Protein AF-A0A3M9MQL6-F1 (afdb_monomer)

Foldseek 3Di:
DPPPPPPPPWWDWFDDPLVAAQDQDPVQQRIKTWAQKEKEWEWDDDPPDIDIDIDIDGHPGTDIDTSNQWHFPDRDQDPQNKTKIFGWDQDPNDTHTDPQWIKMWHWDQDPVVRDIDTPDIYIYGYDYPVVVVVVVVVRVVVVVVVVVVVVVVD

Radius of gyration: 17.99 Å; Cα contacts (8 Å, |Δi|>4): 273; chains: 1; bounding box: 48×41×52 Å

Solvent-accessible surface area (backbone atoms only — not comparable to full-atom values): 8812 Å² total; per-residue (Å²): 134,84,82,69,81,72,74,68,93,59,58,49,73,42,69,67,74,83,75,56,39,61,56,67,40,75,88,35,51,75,22,37,40,31,35,34,47,42,36,38,33,31,69,43,80,54,93,94,44,74,45,81,47,76,47,78,43,79,44,96,64,60,49,73,49,37,33,39,35,29,16,26,70,54,91,61,64,48,99,77,52,34,46,49,28,40,34,36,44,79,55,98,88,41,78,41,80,37,90,47,34,39,40,37,38,40,38,45,76,39,80,89,77,75,40,81,43,79,76,47,68,50,36,36,37,56,38,59,60,68,60,45,53,52,50,54,54,49,52,54,50,53,53,51,52,52,53,52,57,56,58,74,75,104

Sequence (154 aa):
MDLGFKQSKRMKVIGNIQDISTKRDSRHKSIEVYIDTVEYLTQRKDGRYYQAFSFEDELETPLVLTGDCLALAKPKKDADGDYVFKVYDLVDGEYVLNPDKTLALDWEYDFDEDLFILNSAYYSVALPNEEYKQLETQKQKEKSMKNWKGRKRS

Secondary structure (DSSP, 8-state):
--------TT-EEES-GGG--SS--GGGGG-EEEEEEEEEEEEEEETTEEEEEEEEEEEEEEEEEEGGGEEESSSSPPTTS-EEEEEEEEETTEEEEEEEEEEEEEEEEETTTTEEEEEEEEEEEE--HHHHHHHHHHHHHHHHHHHHHHHTT-

Organism: NCBI:txid1348778

Mean predicted aligned error: 7.38 Å

Nearest PDB structures (foldseek):
  6d7g-assembly1_E  TM=2.895E-01  e=1.047E+00  Homo sapiens
  4znj-assembly1_A  TM=5.798E-01  e=9.459E+00  Oshimavirus P7426
  4zni-assembly1_A  TM=5.749E-01  e=8.953E+00  Oshimavirus P7426

Structure (mmCIF, N/CA/C/O backbone):
data_AF-A0A3M9MQL6-F1
#
_entry.id   AF-A0A3M9MQL6-F1
#
loop_
_atom_site.group_PDB
_atom_site.id
_atom_site.type_symbol
_atom_site.label_atom_id
_atom_site.label_alt_id
_atom_site.label_comp_id
_atom_site.label_asym_id
_atom_site.label_entity_id
_atom_site.label_seq_id
_atom_site.pdbx_PDB_ins_code
_atom_site.Cartn_x
_atom_site.Cartn_y
_atom_site.Cartn_z
_atom_site.occupancy
_atom_site.B_iso_or_equiv
_atom_site.auth_seq_id
_atom_site.auth_comp_id
_atom_site.auth_asym_id
_atom_site.auth_atom_id
_atom_site.p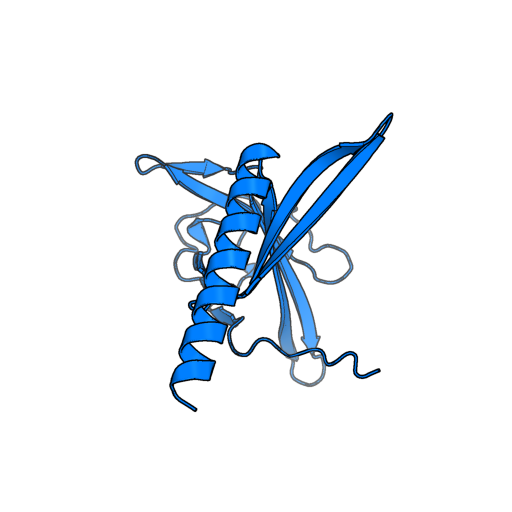dbx_PDB_model_num
ATOM 1 N N . MET A 1 1 ? 14.064 11.580 25.504 1.00 33.38 1 MET A N 1
ATOM 2 C CA . MET A 1 1 ? 12.957 11.327 24.564 1.00 33.38 1 MET A CA 1
ATOM 3 C C . MET A 1 1 ? 13.525 10.405 23.513 1.00 33.38 1 MET A C 1
ATOM 5 O O . MET A 1 1 ? 14.232 10.877 22.637 1.00 33.38 1 MET A O 1
ATOM 9 N N . ASP A 1 2 ? 13.344 9.100 23.698 1.00 29.52 2 ASP A N 1
ATOM 10 C CA . ASP A 1 2 ? 13.736 8.110 22.697 1.00 29.52 2 ASP A CA 1
ATOM 11 C C . ASP A 1 2 ? 12.710 8.182 21.568 1.00 29.52 2 ASP A C 1
ATOM 13 O O . ASP A 1 2 ? 11.583 7.705 21.714 1.00 29.52 2 ASP A O 1
ATOM 17 N N . LEU A 1 3 ? 13.079 8.811 20.453 1.00 34.88 3 LEU A N 1
ATOM 18 C CA . LEU A 1 3 ? 12.422 8.564 19.173 1.00 34.88 3 LEU A CA 1
ATOM 19 C C . LEU A 1 3 ? 12.953 7.223 18.671 1.00 34.88 3 LEU A C 1
ATOM 21 O O . LEU A 1 3 ? 13.790 7.148 17.777 1.00 34.88 3 LEU A O 1
ATOM 25 N N . GLY A 1 4 ? 12.521 6.154 19.339 1.00 30.98 4 GLY A N 1
ATOM 26 C CA . GLY A 1 4 ? 12.798 4.800 18.904 1.00 30.98 4 GLY A CA 1
ATOM 27 C C . GLY A 1 4 ? 12.060 4.566 17.597 1.00 30.98 4 GLY A C 1
ATOM 28 O O . GLY A 1 4 ? 10.871 4.253 17.618 1.00 30.98 4 GLY A O 1
ATOM 29 N N . PHE A 1 5 ? 12.762 4.708 16.472 1.00 36.94 5 PHE A N 1
ATOM 30 C CA . PHE A 1 5 ? 12.376 4.068 15.221 1.00 36.94 5 PHE A CA 1
ATOM 31 C C . PHE A 1 5 ? 12.319 2.568 15.499 1.00 36.94 5 PHE A C 1
ATOM 33 O O . PHE A 1 5 ? 13.325 1.859 15.530 1.00 36.94 5 PHE A O 1
ATOM 40 N N . LYS A 1 6 ? 11.121 2.086 15.817 1.00 39.56 6 LYS A N 1
ATOM 41 C CA . LYS A 1 6 ? 10.866 0.670 16.005 1.00 39.56 6 LYS A CA 1
ATOM 42 C C . LYS A 1 6 ? 10.795 0.096 14.600 1.00 39.56 6 LYS A C 1
ATOM 44 O O . LYS A 1 6 ? 9.742 0.127 13.978 1.00 39.56 6 LYS A O 1
ATOM 49 N N . GLN A 1 7 ? 11.939 -0.346 14.085 1.00 42.44 7 GLN A N 1
ATOM 50 C CA . GLN A 1 7 ? 12.023 -1.032 12.802 1.00 42.44 7 GLN A CA 1
ATOM 51 C C . GLN A 1 7 ? 10.938 -2.116 12.785 1.00 42.44 7 GLN A C 1
ATOM 53 O O . GLN A 1 7 ? 10.944 -3.032 13.621 1.00 42.44 7 GLN A O 1
ATOM 58 N N . SER A 1 8 ? 9.946 -1.959 11.909 1.00 48.78 8 SER A N 1
ATOM 59 C CA . SER A 1 8 ? 8.910 -2.964 11.748 1.00 48.78 8 SER A CA 1
ATOM 60 C C . SER A 1 8 ? 9.591 -4.269 11.357 1.00 48.78 8 SER A C 1
ATOM 62 O O . SER A 1 8 ? 10.234 -4.383 10.317 1.00 48.78 8 SER A O 1
ATOM 64 N N . LYS A 1 9 ? 9.421 -5.296 12.185 1.00 59.00 9 LYS A N 1
ATOM 65 C CA . LYS A 1 9 ? 9.979 -6.631 11.944 1.00 59.00 9 LYS A CA 1
ATOM 66 C C . LYS A 1 9 ? 9.313 -7.373 10.772 1.00 59.00 9 LYS A C 1
ATOM 68 O O . LYS A 1 9 ? 9.555 -8.571 10.625 1.00 59.00 9 LYS A O 1
ATOM 73 N N . ARG A 1 10 ? 8.406 -6.741 10.011 1.00 72.12 10 ARG A N 1
ATOM 74 C CA . ARG A 1 10 ? 7.499 -7.439 9.082 1.00 72.12 10 ARG A CA 1
ATOM 75 C C . ARG A 1 10 ? 7.309 -6.783 7.717 1.00 72.12 10 ARG A C 1
ATOM 77 O O . ARG A 1 10 ? 6.752 -7.452 6.845 1.00 72.12 10 ARG A O 1
ATOM 84 N N . MET A 1 11 ? 7.787 -5.558 7.509 1.00 88.50 11 MET A N 1
ATOM 85 C CA . MET A 1 11 ? 7.877 -4.995 6.163 1.00 88.50 11 MET A CA 1
ATOM 86 C C . MET A 1 11 ? 8.963 -5.720 5.374 1.00 88.50 11 MET A C 1
ATOM 88 O O . MET A 1 11 ? 10.078 -5.906 5.861 1.00 88.50 11 MET A O 1
ATOM 92 N N . LYS A 1 12 ? 8.636 -6.159 4.162 1.00 90.81 12 LYS A N 1
ATOM 93 C CA . LYS A 1 12 ? 9.605 -6.761 3.241 1.00 90.81 12 LYS A CA 1
ATOM 94 C C . LYS A 1 12 ? 9.091 -6.698 1.814 1.00 90.81 12 LYS A C 1
ATOM 96 O O . LYS A 1 12 ? 7.883 -6.692 1.582 1.00 90.81 12 LYS A O 1
ATOM 101 N N . VAL A 1 13 ? 10.017 -6.742 0.869 1.00 92.62 13 VAL A N 1
ATOM 102 C CA . VAL A 1 13 ? 9.719 -6.876 -0.556 1.00 92.62 13 VAL A CA 1
ATOM 103 C C . VAL A 1 13 ? 10.348 -8.167 -1.062 1.00 92.62 13 VAL A C 1
ATOM 105 O O . VAL A 1 13 ? 11.484 -8.490 -0.721 1.00 92.62 13 VAL A O 1
ATOM 108 N N . ILE A 1 14 ? 9.585 -8.930 -1.839 1.00 93.88 14 ILE A N 1
ATOM 109 C CA . ILE A 1 14 ? 10.051 -10.109 -2.567 1.00 93.88 14 ILE A CA 1
ATOM 110 C C . ILE A 1 14 ? 9.964 -9.794 -4.058 1.00 93.88 14 ILE A C 1
ATOM 112 O O . ILE A 1 14 ? 8.952 -9.272 -4.517 1.00 93.88 14 ILE A O 1
ATOM 116 N N . GLY A 1 15 ? 11.011 -10.134 -4.809 1.00 91.69 15 GLY A N 1
ATOM 117 C CA . GLY A 1 15 ? 11.129 -9.809 -6.232 1.00 91.69 15 GLY A CA 1
ATOM 118 C C . GLY A 1 15 ? 11.721 -8.419 -6.482 1.00 91.69 15 GLY A C 1
ATOM 119 O O . GLY A 1 15 ? 12.103 -7.714 -5.550 1.00 91.69 15 GLY A O 1
ATOM 120 N N . ASN A 1 16 ? 11.831 -8.037 -7.756 1.00 90.31 16 ASN A N 1
ATOM 121 C CA . ASN A 1 16 ? 12.432 -6.768 -8.154 1.00 90.31 16 ASN A CA 1
ATOM 122 C C . ASN A 1 16 ? 11.360 -5.699 -8.392 1.00 90.31 16 ASN A C 1
ATOM 124 O O . ASN A 1 16 ? 10.693 -5.697 -9.425 1.00 90.31 16 ASN A O 1
ATOM 128 N N . ILE A 1 17 ? 11.224 -4.748 -7.465 1.00 90.00 17 ILE A N 1
ATOM 129 C CA . ILE A 1 17 ? 10.232 -3.671 -7.587 1.00 90.00 17 ILE A CA 1
ATOM 130 C C . ILE A 1 17 ? 10.468 -2.777 -8.820 1.00 90.00 17 ILE A C 1
ATOM 132 O O . ILE A 1 17 ? 9.532 -2.162 -9.327 1.00 90.00 17 ILE A O 1
ATOM 136 N N . GLN A 1 18 ? 11.701 -2.739 -9.337 1.00 88.25 18 GLN A N 1
ATOM 137 C CA . GLN A 1 18 ? 12.063 -1.950 -10.518 1.00 88.25 18 GLN A CA 1
ATOM 138 C C . GLN A 1 18 ? 11.440 -2.486 -11.812 1.00 88.25 18 GLN A C 1
ATOM 140 O O . GLN A 1 18 ? 11.359 -1.748 -12.792 1.00 88.25 18 GLN A O 1
ATOM 145 N N . ASP A 1 19 ? 10.970 -3.737 -11.814 1.00 92.06 19 ASP A N 1
ATOM 146 C CA . ASP A 1 19 ? 10.281 -4.326 -12.964 1.00 92.06 19 ASP A CA 1
ATOM 147 C C . ASP A 1 19 ? 8.865 -3.738 -13.134 1.00 92.06 19 ASP A C 1
ATOM 149 O O . ASP A 1 19 ? 8.304 -3.740 -14.233 1.00 92.06 19 ASP A O 1
ATOM 153 N N . ILE A 1 20 ? 8.275 -3.191 -12.062 1.00 93.50 20 ILE A N 1
ATOM 154 C CA . ILE A 1 20 ? 6.937 -2.600 -12.104 1.00 93.50 20 ILE A CA 1
ATOM 155 C C . ILE A 1 20 ? 6.983 -1.278 -12.869 1.00 93.50 20 ILE A C 1
ATOM 157 O O . ILE A 1 20 ? 7.670 -0.335 -12.496 1.00 93.50 20 ILE A O 1
ATOM 161 N N . SER A 1 21 ? 6.192 -1.192 -13.937 1.00 93.81 21 SER A N 1
ATOM 162 C CA . SER A 1 21 ? 6.108 -0.010 -14.798 1.00 93.81 21 SER A CA 1
ATOM 163 C C . SER A 1 21 ? 4.929 0.900 -14.430 1.00 93.81 21 SER A C 1
ATOM 165 O O . SER A 1 21 ? 4.137 0.598 -13.541 1.00 93.81 21 SER A O 1
ATOM 167 N N . THR A 1 22 ? 4.744 2.001 -15.165 1.00 95.31 22 THR A N 1
ATOM 168 C CA . THR A 1 22 ? 3.577 2.894 -15.015 1.00 95.31 22 THR A CA 1
ATOM 169 C C . THR A 1 22 ? 2.249 2.282 -15.468 1.00 95.31 22 THR A C 1
ATOM 171 O O . THR A 1 22 ? 1.188 2.876 -15.264 1.00 95.31 22 THR A O 1
ATOM 174 N N . LYS A 1 23 ? 2.287 1.096 -16.083 1.00 95.25 23 LYS A N 1
ATOM 175 C CA . LYS A 1 23 ? 1.113 0.302 -16.442 1.00 95.25 23 LYS A CA 1
ATOM 176 C C . LYS A 1 23 ? 1.072 -0.967 -15.598 1.00 95.25 23 LYS A C 1
ATOM 178 O O . LYS A 1 23 ? 2.093 -1.632 -15.428 1.00 95.25 23 LYS A O 1
ATOM 183 N N . ARG A 1 24 ? -0.130 -1.308 -15.132 1.00 95.62 24 ARG A N 1
ATOM 184 C CA . ARG A 1 24 ? -0.409 -2.565 -14.433 1.00 95.62 24 ARG A CA 1
ATOM 185 C C . ARG A 1 24 ? -0.151 -3.751 -15.364 1.00 95.62 24 ARG A C 1
ATOM 187 O O . ARG A 1 24 ? -0.595 -3.728 -16.514 1.00 95.62 24 ARG A O 1
ATOM 194 N N . ASP A 1 25 ? 0.500 -4.792 -14.856 1.00 96.81 25 ASP A N 1
ATOM 195 C CA . ASP A 1 25 ? 0.842 -5.989 -15.624 1.00 96.81 25 ASP A CA 1
ATOM 196 C C . ASP A 1 25 ? 0.729 -7.254 -14.761 1.00 96.81 25 ASP A C 1
ATOM 198 O O . ASP A 1 25 ? 1.339 -7.354 -13.699 1.00 96.81 25 ASP A O 1
ATOM 202 N N . SER A 1 26 ? -0.024 -8.250 -15.235 1.00 95.81 26 SER A N 1
ATOM 203 C CA . SER A 1 26 ? -0.206 -9.531 -14.539 1.00 95.81 26 SER A CA 1
ATOM 204 C C . SER A 1 26 ? 1.081 -10.342 -14.378 1.00 95.81 26 SER A C 1
ATOM 206 O O . SER A 1 26 ? 1.143 -11.230 -13.530 1.00 95.81 26 SER A O 1
ATOM 208 N N . ARG A 1 27 ? 2.118 -10.062 -15.176 1.00 96.88 27 ARG A N 1
ATOM 209 C CA . ARG A 1 27 ? 3.418 -10.743 -15.079 1.00 96.88 27 ARG A CA 1
ATOM 210 C C . ARG A 1 27 ? 4.145 -10.440 -13.770 1.00 96.88 27 ARG A C 1
ATOM 212 O O . ARG A 1 27 ? 4.980 -11.231 -13.353 1.00 96.88 27 ARG A O 1
ATOM 219 N N . HIS A 1 28 ? 3.799 -9.344 -13.098 1.00 96.44 28 HIS A N 1
ATOM 220 C CA . HIS A 1 28 ? 4.436 -8.908 -11.854 1.00 96.44 28 HIS A CA 1
ATOM 221 C C . HIS A 1 28 ? 3.865 -9.578 -10.596 1.00 96.44 28 HIS A C 1
ATOM 223 O O . HIS A 1 28 ? 4.226 -9.206 -9.484 1.00 96.44 28 HIS A O 1
ATOM 229 N N . LYS A 1 29 ? 2.993 -10.582 -10.741 1.00 96.38 29 LYS A N 1
ATOM 230 C CA . LYS A 1 29 ? 2.340 -11.277 -9.622 1.00 96.38 29 LYS A CA 1
ATOM 231 C C . LYS A 1 29 ? 3.307 -11.913 -8.613 1.00 96.38 29 LYS A C 1
ATOM 233 O O . LYS A 1 29 ? 2.943 -12.084 -7.457 1.00 96.38 29 LYS A O 1
ATOM 238 N N . SER A 1 30 ? 4.520 -12.274 -9.036 1.00 96.88 30 SER A N 1
ATOM 239 C CA . SER A 1 30 ? 5.555 -12.833 -8.153 1.00 96.88 30 SER A CA 1
ATOM 240 C C . SER A 1 30 ? 6.277 -11.789 -7.299 1.00 96.88 30 SER A C 1
ATOM 242 O O . SER A 1 30 ? 7.081 -12.165 -6.450 1.00 96.88 30 SER A O 1
ATOM 244 N N . ILE A 1 31 ? 6.054 -10.497 -7.556 1.00 96.81 31 ILE A N 1
ATOM 245 C CA . ILE A 1 31 ? 6.561 -9.418 -6.711 1.00 96.81 31 ILE A CA 1
ATOM 246 C C . ILE A 1 31 ? 5.569 -9.240 -5.569 1.00 96.81 31 ILE A C 1
ATOM 248 O O . ILE A 1 31 ? 4.378 -9.085 -5.824 1.00 96.81 31 ILE A O 1
ATOM 252 N N . GLU A 1 32 ? 6.042 -9.247 -4.329 1.00 96.94 32 GLU A N 1
ATOM 253 C CA . GLU A 1 32 ? 5.199 -9.131 -3.139 1.00 96.94 32 GLU A CA 1
ATOM 254 C C . GLU A 1 32 ? 5.731 -8.034 -2.221 1.00 96.94 32 GLU A C 1
ATOM 256 O O . GLU A 1 32 ? 6.911 -8.021 -1.878 1.00 96.94 32 GLU A O 1
ATOM 261 N N . VAL A 1 33 ? 4.849 -7.142 -1.780 1.00 95.62 33 VAL A N 1
ATOM 262 C CA . VAL A 1 33 ? 5.135 -6.097 -0.799 1.00 95.62 33 VAL A CA 1
ATOM 263 C C . VAL A 1 33 ? 4.341 -6.405 0.460 1.00 95.62 33 VAL A C 1
ATOM 265 O O . VAL A 1 33 ? 3.111 -6.411 0.447 1.00 95.62 33 VAL A O 1
ATOM 268 N N . TYR A 1 34 ? 5.052 -6.672 1.548 1.00 95.88 34 TYR A N 1
ATOM 269 C CA . TYR A 1 34 ? 4.475 -6.946 2.853 1.00 95.88 34 TYR A CA 1
ATOM 270 C C . TYR A 1 34 ? 4.430 -5.642 3.636 1.00 95.88 34 TYR A C 1
ATOM 272 O O . TYR A 1 34 ? 5.461 -5.018 3.877 1.00 95.88 34 TYR A O 1
ATOM 280 N N . ILE A 1 35 ? 3.227 -5.255 4.028 1.00 94.75 35 ILE A N 1
ATOM 281 C CA . ILE A 1 35 ? 2.909 -4.011 4.713 1.00 94.75 35 ILE A CA 1
ATOM 282 C C . ILE A 1 35 ? 2.348 -4.395 6.064 1.00 94.75 35 ILE A C 1
ATOM 284 O O . ILE A 1 35 ? 1.409 -5.183 6.158 1.00 94.75 35 ILE A O 1
ATOM 288 N N . ASP A 1 36 ? 2.907 -3.846 7.124 1.00 93.50 36 ASP A N 1
ATOM 289 C CA . ASP A 1 36 ? 2.444 -4.131 8.471 1.00 93.50 36 ASP A CA 1
ATOM 290 C C . ASP A 1 36 ? 1.695 -2.961 9.100 1.00 93.50 36 ASP A C 1
ATOM 292 O O . ASP A 1 36 ? 1.152 -3.131 10.180 1.00 93.50 36 ASP A O 1
ATOM 296 N N . THR A 1 37 ? 1.645 -1.807 8.442 1.00 93.75 37 THR A N 1
ATOM 297 C CA . THR A 1 37 ? 0.959 -0.616 8.936 1.00 93.75 37 THR A CA 1
ATOM 298 C C . THR A 1 37 ? 0.143 -0.004 7.810 1.00 93.75 37 THR A C 1
ATOM 300 O O . THR A 1 37 ? 0.630 0.145 6.691 1.00 93.75 37 THR A O 1
ATOM 303 N N . VAL A 1 38 ? -1.110 0.340 8.098 1.00 95.75 38 VAL A N 1
ATOM 304 C CA . VAL A 1 38 ? -1.978 1.073 7.169 1.00 95.75 38 VAL A CA 1
ATOM 305 C C . VAL A 1 38 ? -2.260 2.447 7.747 1.00 95.75 38 VAL A C 1
ATOM 307 O O . VAL A 1 38 ? -2.734 2.552 8.878 1.00 95.75 38 VAL A O 1
ATOM 310 N N . GLU A 1 39 ? -2.010 3.491 6.966 1.00 96.81 39 GLU A N 1
ATOM 311 C CA . GLU A 1 39 ? -2.420 4.847 7.306 1.00 96.81 39 GLU A CA 1
ATOM 312 C C . GLU A 1 39 ? -3.784 5.151 6.676 1.00 96.81 39 GLU A C 1
ATOM 314 O O . GLU A 1 39 ? -3.936 5.237 5.458 1.00 96.81 39 GLU A O 1
ATOM 319 N N . TYR A 1 40 ? -4.807 5.332 7.501 1.00 97.12 40 TYR A N 1
ATOM 320 C CA . TYR A 1 40 ? -6.107 5.791 7.028 1.00 97.12 40 TYR A CA 1
ATOM 321 C C . TYR A 1 40 ? -6.138 7.309 7.036 1.00 97.12 40 TYR A C 1
ATOM 323 O O . TYR A 1 40 ? -5.780 7.922 8.037 1.00 97.12 40 TYR A O 1
ATOM 331 N N . LEU A 1 41 ? -6.596 7.915 5.945 1.00 96.31 41 LEU A N 1
ATOM 332 C CA . LEU A 1 41 ? -6.615 9.360 5.745 1.00 96.31 41 LEU A CA 1
ATOM 333 C C . LEU A 1 41 ? -8.048 9.850 5.565 1.00 96.31 41 LEU A C 1
ATOM 335 O O . LEU A 1 41 ? -8.864 9.209 4.910 1.00 96.31 41 LEU A O 1
ATOM 339 N N . THR A 1 42 ? -8.370 11.023 6.095 1.00 95.94 42 THR A N 1
ATOM 340 C CA . THR A 1 42 ? -9.618 11.714 5.752 1.00 95.94 42 THR A CA 1
ATOM 341 C C . THR A 1 42 ? -9.432 13.225 5.776 1.00 95.94 42 THR A C 1
ATOM 343 O O . THR A 1 42 ? -8.541 13.749 6.446 1.00 95.94 42 THR A O 1
ATOM 346 N N . GLN A 1 43 ? -10.294 13.948 5.064 1.00 92.44 43 GLN A N 1
ATOM 347 C CA . GLN A 1 43 ? -10.352 15.404 5.126 1.00 92.44 43 GLN A CA 1
ATOM 348 C C . GLN A 1 43 ? -11.679 15.828 5.732 1.00 92.44 43 GLN A C 1
ATOM 350 O O . GLN A 1 43 ? -12.754 15.413 5.293 1.00 92.44 43 GLN A O 1
ATOM 355 N N . ARG A 1 44 ? -11.613 16.679 6.754 1.00 88.88 44 ARG A N 1
ATOM 356 C CA . ARG A 1 44 ? -12.801 17.195 7.434 1.00 88.88 44 ARG A CA 1
ATOM 357 C C . ARG A 1 44 ? -12.811 18.702 7.335 1.00 88.88 44 ARG A C 1
ATOM 359 O O . ARG A 1 44 ? -11.778 19.347 7.482 1.00 88.88 44 ARG A O 1
ATOM 366 N N . LYS A 1 45 ? -13.996 19.261 7.112 1.00 88.25 45 LYS A N 1
ATOM 367 C CA . LYS A 1 45 ? -14.187 20.701 7.207 1.00 88.25 45 LYS A CA 1
ATOM 368 C C . LYS A 1 45 ? -14.150 21.105 8.679 1.00 88.25 45 LYS A C 1
ATOM 370 O O . LYS A 1 45 ? -14.969 20.621 9.458 1.00 88.25 45 LYS A O 1
ATOM 375 N N . ASP A 1 46 ? -13.235 21.998 9.019 1.00 80.25 46 ASP A N 1
ATOM 376 C CA . ASP A 1 46 ? -13.157 22.666 10.310 1.00 80.25 46 ASP A CA 1
ATOM 377 C C . ASP A 1 46 ? -13.255 24.184 10.097 1.00 80.25 46 ASP A C 1
ATOM 379 O O . ASP A 1 46 ? -12.388 24.836 9.505 1.00 80.25 46 ASP A O 1
ATOM 383 N N . GLY A 1 47 ? -14.399 24.751 10.484 1.00 83.06 47 GLY A N 1
ATOM 384 C CA . GLY A 1 47 ? -14.744 26.141 10.197 1.00 83.06 47 GLY A CA 1
ATOM 385 C C . GLY A 1 47 ? -14.710 26.471 8.697 1.00 83.06 47 GLY A C 1
ATOM 386 O O . GLY A 1 47 ? -15.558 26.020 7.919 1.00 83.06 47 GLY A O 1
ATOM 387 N N . ARG A 1 48 ? -13.753 27.318 8.292 1.00 87.31 48 ARG A N 1
ATOM 388 C CA . ARG A 1 48 ? -13.565 27.760 6.894 1.00 87.31 48 ARG A CA 1
ATOM 389 C C . ARG A 1 48 ? -12.607 26.879 6.089 1.00 87.31 48 ARG A C 1
ATOM 391 O O . ARG A 1 48 ? -12.543 27.054 4.876 1.00 87.31 48 ARG A O 1
ATOM 398 N N . TYR A 1 49 ? -11.885 25.966 6.731 1.00 88.75 49 TYR A N 1
ATOM 399 C CA . TYR A 1 49 ? -10.800 25.210 6.109 1.00 88.75 49 TYR A CA 1
ATOM 400 C C . TYR A 1 49 ? -11.089 23.710 6.128 1.00 88.75 49 TYR A C 1
ATOM 402 O O . TYR A 1 49 ? -11.965 23.243 6.853 1.00 88.75 49 TYR A O 1
ATOM 410 N N . TYR A 1 50 ? -10.362 22.957 5.309 1.00 88.19 50 TYR A N 1
ATOM 411 C CA . TYR A 1 50 ? -10.296 21.505 5.418 1.00 88.19 50 TYR A CA 1
ATOM 412 C C . TYR A 1 50 ? -8.999 21.133 6.125 1.00 88.19 50 TYR A C 1
ATOM 414 O O . TYR A 1 50 ? -7.934 21.627 5.759 1.00 88.19 50 TYR A O 1
ATOM 422 N N . GLN A 1 51 ? -9.097 20.275 7.134 1.00 91.94 51 GLN A N 1
ATOM 423 C CA . GLN A 1 51 ? -7.958 19.713 7.843 1.00 91.94 51 GLN A CA 1
ATOM 424 C C . GLN A 1 51 ? -7.855 18.219 7.529 1.00 91.94 51 GLN A C 1
ATOM 426 O O . GLN A 1 51 ? -8.866 17.509 7.488 1.00 91.94 51 GLN A O 1
ATOM 431 N N . ALA A 1 52 ? -6.628 17.760 7.292 1.00 91.62 52 ALA A N 1
ATOM 432 C CA . ALA A 1 52 ? -6.318 16.347 7.141 1.00 91.62 52 ALA A CA 1
ATOM 433 C C . ALA A 1 52 ? -6.211 15.675 8.516 1.00 91.62 52 ALA A C 1
ATOM 435 O O . ALA A 1 52 ? -5.640 16.236 9.452 1.00 91.62 52 ALA A O 1
ATOM 436 N N . PHE A 1 53 ? -6.762 14.472 8.615 1.00 93.44 53 PHE A N 1
ATOM 437 C CA . PHE A 1 53 ? -6.647 13.592 9.771 1.00 93.44 53 PHE A CA 1
ATOM 438 C C . PHE A 1 53 ? -6.103 12.251 9.297 1.00 93.44 53 PHE A C 1
ATOM 440 O O . PHE A 1 53 ? -6.531 11.765 8.245 1.00 93.44 53 PHE A O 1
ATOM 447 N N . SER A 1 54 ? -5.199 11.667 10.080 1.00 94.50 54 SER A N 1
ATOM 448 C CA . SER A 1 54 ? -4.664 10.337 9.833 1.00 94.50 54 SER A CA 1
ATOM 449 C C . SER A 1 54 ? -4.776 9.438 11.061 1.00 94.50 54 SER A C 1
ATOM 451 O O . SER A 1 54 ? -4.761 9.899 12.208 1.00 94.50 54 SER A O 1
ATOM 453 N N . PHE A 1 55 ? -4.941 8.143 10.806 1.00 94.25 55 PHE A N 1
ATOM 454 C CA . PHE A 1 55 ? -4.958 7.097 11.817 1.00 94.25 55 PHE A CA 1
ATOM 455 C C . PHE A 1 55 ? -4.098 5.933 11.336 1.00 94.25 55 PHE A C 1
ATOM 457 O O . PHE A 1 55 ? -4.422 5.290 10.339 1.00 94.25 55 PHE A O 1
ATOM 464 N N . GLU A 1 56 ? -3.023 5.653 12.065 1.00 94.31 56 GLU A N 1
ATOM 465 C CA . GLU A 1 56 ? -2.138 4.524 11.793 1.00 94.31 56 GLU A CA 1
ATOM 466 C C . GLU A 1 56 ? -2.635 3.255 12.497 1.00 94.31 56 GLU A C 1
ATOM 468 O O . GLU A 1 56 ? -2.875 3.219 13.715 1.00 94.31 56 GLU A O 1
ATOM 473 N N . ASP A 1 57 ? -2.773 2.186 11.720 1.00 92.88 57 ASP A N 1
ATOM 474 C CA . ASP A 1 57 ? -3.141 0.864 12.204 1.00 92.88 57 ASP A CA 1
ATOM 475 C C . ASP A 1 57 ? -2.022 -0.146 11.954 1.00 92.88 57 ASP A C 1
ATOM 477 O O . ASP A 1 57 ? -1.845 -0.632 10.837 1.00 92.88 57 ASP A O 1
ATOM 481 N N . GLU A 1 58 ? -1.295 -0.490 13.017 1.00 91.69 58 GLU A N 1
ATOM 482 C CA . GLU A 1 58 ? -0.376 -1.628 13.029 1.00 91.69 58 GLU A CA 1
ATOM 483 C C . GLU A 1 58 ? -1.162 -2.948 12.916 1.00 91.69 58 GLU A C 1
ATOM 485 O O . GLU A 1 58 ? -1.998 -3.296 13.759 1.00 91.69 58 GLU A O 1
ATOM 490 N N . LEU A 1 59 ? -0.867 -3.711 11.872 1.00 90.62 59 LEU A N 1
ATOM 491 C CA . LEU A 1 59 ? -1.499 -4.968 11.528 1.00 90.62 59 LEU A CA 1
ATOM 492 C C . LEU A 1 59 ? -0.846 -6.143 12.263 1.00 90.62 59 LEU A C 1
ATOM 494 O O . LEU A 1 59 ? 0.354 -6.408 12.171 1.00 90.62 59 LEU A O 1
ATOM 498 N N . GLU A 1 60 ? -1.672 -6.961 12.915 1.00 88.56 60 GLU A N 1
ATOM 499 C CA . GLU A 1 60 ? -1.207 -8.227 13.498 1.00 88.56 60 GLU A CA 1
ATOM 500 C C . GLU A 1 60 ? -0.771 -9.246 12.445 1.00 88.56 60 GLU A C 1
ATOM 502 O O . GLU A 1 60 ? 0.036 -10.125 12.744 1.00 88.56 60 GLU A O 1
ATOM 507 N N . THR A 1 61 ? -1.314 -9.153 11.231 1.00 90.38 61 THR A N 1
ATOM 508 C CA . THR A 1 61 ? -0.931 -9.957 10.066 1.00 90.38 61 THR A CA 1
ATOM 509 C C . THR A 1 61 ? -0.664 -9.000 8.909 1.00 90.38 61 THR A C 1
ATOM 511 O O . THR A 1 61 ? -1.555 -8.203 8.620 1.00 90.38 61 THR A O 1
ATOM 514 N N . PRO A 1 62 ? 0.513 -9.053 8.259 1.00 93.50 62 PRO A N 1
ATOM 515 C CA . PRO A 1 62 ? 0.828 -8.135 7.173 1.00 93.50 62 PRO A CA 1
ATOM 516 C C . PRO A 1 62 ? -0.182 -8.216 6.028 1.00 93.50 62 PRO A C 1
ATOM 518 O O . PRO A 1 62 ? -0.586 -9.308 5.621 1.00 93.50 62 PRO A O 1
ATO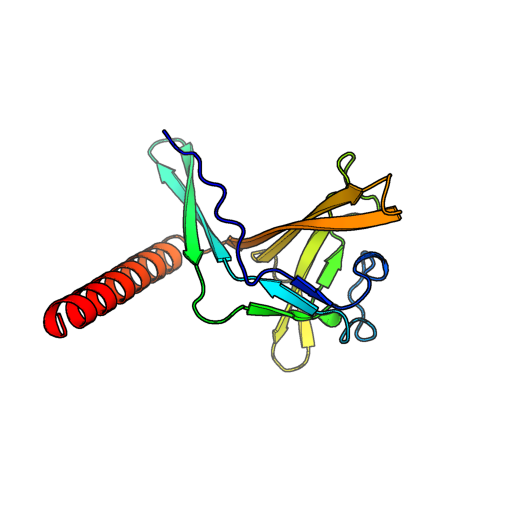M 521 N N . LEU A 1 63 ? -0.543 -7.058 5.488 1.00 94.94 63 LEU A N 1
ATOM 522 C CA . LEU A 1 63 ? -1.160 -6.945 4.177 1.00 94.94 63 LEU A CA 1
ATOM 523 C C . LEU A 1 63 ? -0.098 -7.273 3.125 1.00 94.94 63 LEU A C 1
ATOM 525 O O . LEU A 1 63 ? 1.016 -6.762 3.188 1.00 94.94 63 LEU A O 1
ATOM 529 N N . VAL A 1 64 ? -0.441 -8.114 2.154 1.00 96.06 64 VAL A N 1
ATOM 530 C CA . VAL A 1 64 ? 0.449 -8.440 1.037 1.00 96.06 64 VAL A CA 1
ATOM 531 C C . VAL A 1 64 ? -0.148 -7.866 -0.237 1.00 96.06 64 VAL A C 1
ATOM 533 O O . VAL A 1 64 ? -1.239 -8.266 -0.642 1.00 96.06 64 VAL A O 1
ATOM 536 N N . LEU A 1 65 ? 0.561 -6.926 -0.859 1.00 96.88 65 LEU A N 1
ATOM 537 C CA . LEU A 1 65 ? 0.240 -6.427 -2.193 1.00 96.88 65 LEU A CA 1
ATOM 538 C C . LEU A 1 65 ? 1.152 -7.100 -3.209 1.00 96.88 65 LEU A C 1
ATOM 540 O O . LEU A 1 65 ? 2.373 -7.062 -3.074 1.00 96.88 65 LEU A O 1
ATOM 544 N N . THR A 1 66 ? 0.564 -7.701 -4.235 1.00 97.56 66 THR A N 1
ATOM 545 C CA . THR A 1 66 ? 1.313 -8.287 -5.345 1.00 97.56 66 THR A CA 1
ATOM 546 C C . THR A 1 66 ? 1.545 -7.257 -6.450 1.00 97.56 66 THR A C 1
ATOM 548 O O . THR A 1 66 ? 0.758 -6.326 -6.632 1.00 97.56 66 THR A O 1
ATOM 551 N N . GLY A 1 67 ? 2.626 -7.407 -7.215 1.00 96.75 67 GLY A N 1
ATOM 552 C CA . GLY A 1 67 ? 3.017 -6.442 -8.245 1.00 96.75 67 GLY A CA 1
ATOM 553 C C . GLY A 1 67 ? 2.014 -6.304 -9.396 1.00 96.75 67 GLY A C 1
ATOM 554 O O . GLY A 1 67 ? 1.986 -5.273 -10.061 1.00 96.75 67 GLY A O 1
ATOM 555 N N . ASP A 1 68 ? 1.146 -7.295 -9.614 1.00 96.75 68 ASP A N 1
ATOM 556 C CA . ASP A 1 68 ? 0.041 -7.231 -10.581 1.00 96.75 68 ASP A CA 1
ATOM 557 C C . ASP A 1 68 ? -1.143 -6.356 -10.132 1.00 96.75 68 ASP A C 1
ATOM 559 O O . ASP A 1 68 ? -2.006 -6.025 -10.956 1.00 96.75 68 ASP A O 1
ATOM 563 N N . CYS A 1 69 ? -1.157 -5.942 -8.863 1.00 97.50 69 CYS A N 1
ATOM 564 C CA . CYS A 1 69 ? -2.056 -4.932 -8.303 1.00 97.50 69 CYS A CA 1
ATOM 565 C C . CYS A 1 69 ? -1.447 -3.522 -8.341 1.00 97.50 69 CYS A C 1
ATOM 567 O O . CYS A 1 69 ? -2.092 -2.572 -7.904 1.00 97.50 69 CYS A O 1
ATOM 569 N N . LEU A 1 70 ? -0.210 -3.362 -8.819 1.00 97.44 70 LEU A N 1
ATOM 570 C CA . LEU A 1 70 ? 0.541 -2.115 -8.715 1.00 97.44 70 LEU A CA 1
ATOM 571 C C . LEU A 1 70 ? 0.895 -1.550 -10.091 1.00 97.44 70 LEU A C 1
ATOM 573 O O . LEU A 1 70 ? 1.112 -2.268 -11.069 1.00 97.44 70 LEU A O 1
ATOM 577 N N . ALA A 1 71 ? 0.979 -0.226 -10.157 1.00 96.88 71 ALA A N 1
ATOM 578 C CA . ALA A 1 71 ? 1.596 0.483 -11.269 1.00 96.88 71 ALA A CA 1
ATOM 579 C C . ALA A 1 71 ? 2.288 1.738 -10.747 1.00 96.88 71 ALA A C 1
ATOM 581 O O . ALA A 1 71 ? 1.720 2.449 -9.920 1.00 96.88 71 ALA A O 1
ATOM 582 N N . LEU A 1 72 ? 3.481 2.055 -11.244 1.00 94.81 72 LEU A N 1
ATOM 583 C CA . LEU A 1 72 ? 4.169 3.284 -10.867 1.00 94.81 72 LEU A CA 1
ATOM 584 C C . LEU A 1 72 ? 3.321 4.516 -11.196 1.00 94.81 72 LEU A C 1
ATOM 586 O O . LEU A 1 72 ? 2.765 4.657 -12.289 1.00 94.81 72 LEU A O 1
ATOM 590 N N . ALA A 1 73 ? 3.253 5.446 -10.250 1.00 92.94 73 ALA A N 1
ATOM 591 C CA . ALA A 1 73 ? 2.561 6.710 -10.434 1.00 92.94 73 ALA A CA 1
ATOM 592 C C . ALA A 1 73 ? 3.276 7.597 -11.466 1.00 92.94 73 ALA A C 1
ATOM 594 O O . ALA A 1 73 ? 2.612 8.319 -12.215 1.00 92.94 73 ALA A O 1
ATOM 595 N N . LYS A 1 74 ? 4.612 7.510 -11.538 1.00 87.25 74 LYS A N 1
ATOM 596 C CA . LYS A 1 74 ? 5.469 8.259 -12.464 1.00 87.25 74 LYS A CA 1
ATOM 597 C C . LYS A 1 74 ? 6.589 7.366 -13.024 1.00 87.25 74 LYS A C 1
ATOM 599 O O . LYS A 1 74 ? 7.040 6.458 -12.338 1.00 87.25 74 LYS A O 1
ATOM 604 N N . PRO A 1 75 ? 7.061 7.617 -14.260 1.00 74.69 75 PRO A N 1
ATOM 605 C CA . PRO A 1 75 ? 8.091 6.797 -14.907 1.00 74.69 75 PRO A CA 1
ATOM 606 C C . PRO A 1 75 ? 9.517 7.059 -14.401 1.00 74.69 75 PRO A C 1
ATOM 608 O O . PRO A 1 75 ? 10.411 6.270 -14.684 1.00 74.69 75 PRO A O 1
ATOM 611 N N . LYS A 1 76 ? 9.750 8.176 -13.704 1.00 67.88 76 LYS A N 1
ATOM 612 C CA . LYS A 1 76 ? 11.018 8.459 -13.028 1.00 67.88 76 LYS A CA 1
ATOM 613 C C . LYS A 1 76 ? 10.833 8.229 -11.536 1.00 67.88 76 LYS A C 1
ATOM 615 O O . LYS A 1 76 ? 9.797 8.631 -11.005 1.0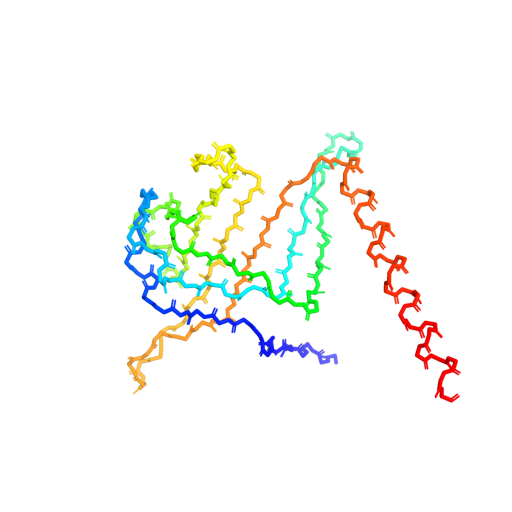0 67.88 76 LYS A O 1
ATOM 620 N N . LYS A 1 77 ? 11.853 7.639 -10.904 1.00 61.94 77 LYS A N 1
ATOM 621 C CA . LYS A 1 77 ? 12.034 7.717 -9.451 1.00 61.94 77 LYS A CA 1
ATOM 622 C C . LYS A 1 77 ? 11.990 9.197 -9.072 1.00 61.94 77 LYS A C 1
ATOM 624 O O . LYS A 1 77 ? 12.535 10.023 -9.820 1.00 61.94 77 LYS A O 1
ATOM 629 N N . ASP A 1 78 ? 11.311 9.534 -7.981 1.00 59.12 78 ASP A N 1
ATOM 630 C CA . ASP A 1 78 ? 11.487 10.873 -7.423 1.00 59.12 78 ASP A CA 1
ATOM 631 C C . ASP A 1 78 ? 12.973 11.012 -7.004 1.00 59.12 78 ASP A C 1
ATOM 633 O O . ASP A 1 78 ? 13.703 10.017 -6.933 1.00 59.12 78 ASP A O 1
ATOM 637 N N . ALA A 1 79 ? 13.477 12.245 -6.889 1.00 52.84 79 ALA A N 1
ATOM 638 C CA . ALA A 1 79 ? 14.920 12.523 -6.805 1.00 52.84 79 ALA A CA 1
ATOM 639 C C . ALA A 1 79 ? 15.639 11.772 -5.665 1.00 52.84 79 ALA A C 1
ATOM 641 O O . ALA A 1 79 ? 16.848 11.566 -5.747 1.00 52.84 79 ALA A O 1
ATOM 642 N N . ASP A 1 80 ? 14.869 11.321 -4.676 1.00 57.88 80 ASP A N 1
ATOM 643 C CA . ASP A 1 80 ? 15.313 10.674 -3.448 1.00 57.88 80 ASP A CA 1
ATOM 644 C C . ASP A 1 80 ? 15.268 9.132 -3.504 1.00 57.88 80 ASP A C 1
ATOM 646 O O . ASP A 1 80 ? 15.573 8.473 -2.524 1.00 57.88 80 ASP A O 1
ATOM 650 N N . GLY A 1 81 ? 14.945 8.527 -4.657 1.00 65.81 81 GLY A N 1
ATOM 651 C CA . GLY A 1 81 ? 14.912 7.060 -4.801 1.00 65.81 81 GLY A CA 1
ATOM 652 C C . GLY A 1 81 ? 13.572 6.410 -4.442 1.00 65.81 81 GLY A C 1
ATOM 653 O O . GLY A 1 81 ? 13.425 5.197 -4.607 1.00 65.81 81 GLY A O 1
ATOM 654 N N . ASP A 1 82 ? 12.582 7.221 -4.071 1.00 82.31 82 ASP A N 1
ATOM 655 C CA . ASP A 1 82 ? 11.234 6.787 -3.715 1.00 82.31 82 ASP A CA 1
ATOM 656 C C . ASP A 1 82 ? 10.447 6.222 -4.903 1.00 82.31 82 ASP A C 1
ATOM 658 O O . ASP A 1 82 ? 10.457 6.755 -6.025 1.00 82.31 82 ASP A O 1
ATOM 662 N N . TYR A 1 83 ? 9.677 5.167 -4.630 1.00 89.62 83 TYR A N 1
ATOM 663 C CA . TYR A 1 83 ? 8.697 4.622 -5.563 1.00 89.62 83 TYR A CA 1
ATOM 664 C C . TYR A 1 83 ? 7.290 4.846 -5.039 1.00 89.62 83 TYR A C 1
ATOM 666 O O . TYR A 1 83 ? 6.900 4.288 -4.017 1.00 89.62 83 TYR A O 1
ATOM 674 N N . VAL A 1 84 ? 6.489 5.586 -5.799 1.00 93.75 84 VAL A N 1
ATOM 675 C CA . VAL A 1 84 ? 5.059 5.749 -5.533 1.00 93.75 84 VAL A CA 1
ATOM 676 C C . VAL A 1 84 ? 4.267 4.913 -6.528 1.00 93.75 84 VAL A C 1
ATOM 678 O O . VAL A 1 84 ? 4.413 5.067 -7.744 1.00 93.75 84 VAL A O 1
ATOM 681 N N . PHE A 1 85 ? 3.396 4.052 -6.019 1.00 95.69 85 PHE A N 1
ATOM 682 C CA . PHE A 1 85 ? 2.536 3.161 -6.780 1.00 95.69 85 PHE A CA 1
ATOM 683 C C . PHE A 1 85 ? 1.066 3.529 -6.609 1.00 95.69 85 PHE A C 1
ATOM 685 O O . PHE A 1 85 ? 0.565 3.771 -5.511 1.00 95.69 85 PHE A O 1
ATOM 692 N N . LYS A 1 86 ? 0.364 3.479 -7.735 1.00 97.50 86 LYS A N 1
ATOM 693 C CA . LYS A 1 86 ? -1.085 3.345 -7.809 1.00 97.50 86 LYS A CA 1
ATOM 694 C C . LYS A 1 86 ? -1.471 1.907 -7.487 1.00 97.50 86 LYS A C 1
ATOM 696 O O . LYS A 1 86 ? -0.796 0.979 -7.940 1.00 97.50 86 LYS A O 1
ATOM 701 N N . VAL A 1 87 ? -2.583 1.740 -6.783 1.00 98.06 87 VAL A N 1
ATOM 702 C CA . VAL A 1 87 ? -3.072 0.436 -6.330 1.00 98.06 87 VAL A CA 1
ATOM 703 C C . VAL A 1 87 ? -4.364 0.089 -7.065 1.00 98.06 87 VAL A C 1
ATOM 705 O O . VAL A 1 87 ? -5.255 0.923 -7.211 1.00 98.06 87 VAL A O 1
ATOM 708 N N . TYR A 1 88 ? -4.455 -1.141 -7.554 1.00 98.12 88 TYR A N 1
ATOM 709 C CA . TYR A 1 88 ? -5.616 -1.679 -8.253 1.00 98.12 88 TYR A CA 1
ATOM 710 C C . TYR A 1 88 ? -6.283 -2.740 -7.387 1.00 98.12 88 TYR A C 1
ATOM 712 O O . TYR A 1 88 ? -5.619 -3.655 -6.902 1.00 98.12 88 TYR A O 1
ATOM 720 N N . ASP A 1 89 ? -7.599 -2.638 -7.250 1.00 96.81 89 ASP A N 1
ATOM 721 C CA . ASP A 1 89 ? -8.419 -3.646 -6.593 1.00 96.81 89 ASP A CA 1
ATOM 722 C C . ASP A 1 89 ? -8.969 -4.630 -7.622 1.00 96.81 89 ASP A C 1
ATOM 724 O O . ASP A 1 89 ? -9.301 -4.252 -8.745 1.00 96.81 89 ASP A O 1
ATOM 728 N N . LEU A 1 90 ? -9.089 -5.896 -7.228 1.00 93.94 90 LEU A N 1
ATOM 729 C CA . LEU A 1 90 ? -9.778 -6.901 -8.025 1.00 93.94 90 LEU A CA 1
ATOM 730 C C . LEU A 1 90 ? -11.280 -6.830 -7.721 1.00 93.94 90 LEU A C 1
ATOM 732 O O . LEU A 1 90 ? -11.719 -7.275 -6.661 1.00 93.94 90 LEU A O 1
ATOM 736 N N . VAL A 1 91 ? -12.056 -6.276 -8.648 1.00 95.25 91 VAL A N 1
ATOM 737 C CA . VAL A 1 91 ? -13.514 -6.130 -8.556 1.00 95.25 91 VAL A CA 1
ATOM 738 C C . VAL A 1 91 ? -14.136 -6.940 -9.684 1.00 95.25 91 VAL A C 1
ATOM 740 O O . VAL A 1 91 ? -13.803 -6.740 -10.846 1.00 95.25 91 VAL A O 1
ATOM 743 N N . ASP A 1 92 ? -14.986 -7.908 -9.340 1.00 93.31 92 ASP A N 1
ATOM 744 C CA . ASP A 1 92 ? -15.662 -8.792 -10.304 1.00 93.31 92 ASP A CA 1
ATOM 745 C C . ASP A 1 92 ? -14.717 -9.494 -11.304 1.00 93.31 92 ASP A C 1
ATOM 747 O O . ASP A 1 92 ? -15.080 -9.803 -12.436 1.00 93.31 92 ASP A O 1
ATOM 751 N N . GLY A 1 93 ? -13.484 -9.783 -10.870 1.00 91.19 93 GLY A N 1
ATOM 752 C CA . GLY A 1 93 ? -12.460 -10.439 -11.690 1.00 91.19 93 GLY A CA 1
ATOM 753 C C . GLY A 1 93 ? -11.636 -9.492 -12.569 1.00 91.19 93 GLY A C 1
ATOM 754 O O . GLY A 1 93 ? -10.708 -9.948 -13.236 1.00 91.19 93 GLY A O 1
ATOM 755 N N . GLU A 1 94 ? -11.908 -8.188 -12.527 1.00 94.06 94 GLU A N 1
ATOM 756 C CA . GLU A 1 94 ? -11.150 -7.163 -13.239 1.00 94.06 94 GLU A CA 1
ATOM 757 C C . GLU A 1 94 ? -10.369 -6.266 -12.277 1.00 94.06 94 GLU A C 1
ATOM 759 O O . GLU A 1 94 ? -10.805 -5.959 -11.170 1.00 94.06 94 GLU A O 1
ATOM 764 N N . TYR A 1 95 ? -9.182 -5.838 -12.703 1.00 95.69 95 TYR A N 1
ATOM 765 C CA . TYR A 1 95 ? -8.368 -4.912 -11.923 1.00 95.69 95 TYR A CA 1
ATOM 766 C C . TYR A 1 95 ? -8.793 -3.474 -12.207 1.00 95.69 95 TYR A C 1
ATOM 768 O O . TYR A 1 95 ? -8.587 -2.969 -13.312 1.00 95.69 95 TYR A O 1
ATOM 776 N N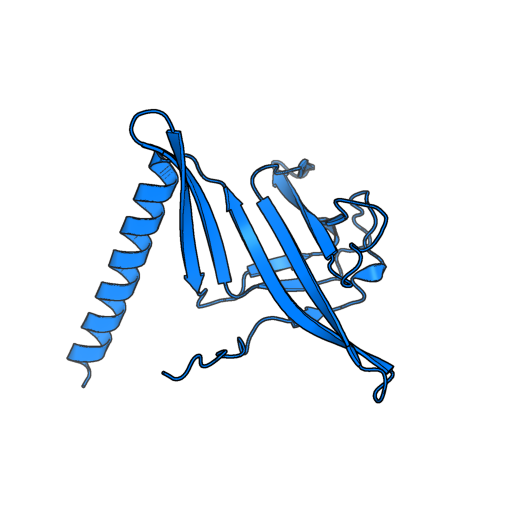 . VAL A 1 96 ? -9.316 -2.800 -11.188 1.00 97.56 96 VAL A N 1
ATOM 777 C CA . VAL A 1 96 ? -9.795 -1.418 -11.256 1.00 97.56 96 VAL A CA 1
ATOM 778 C C . VAL A 1 96 ? -8.897 -0.533 -10.400 1.00 97.56 96 VAL A C 1
ATOM 780 O O . VAL A 1 96 ? -8.598 -0.864 -9.255 1.00 97.56 96 VAL A O 1
ATOM 783 N N . LEU A 1 97 ? -8.442 0.593 -10.956 1.00 97.62 97 LEU A N 1
ATOM 784 C CA . LEU A 1 97 ? -7.632 1.563 -10.217 1.00 97.62 97 LEU A CA 1
ATOM 785 C C . LEU A 1 97 ? -8.430 2.089 -9.020 1.00 97.62 97 LEU A C 1
ATOM 787 O O . LEU A 1 97 ? -9.505 2.655 -9.212 1.00 97.62 97 LEU A O 1
ATOM 791 N N . ASN A 1 98 ? -7.870 1.967 -7.819 1.00 97.38 98 ASN A N 1
ATOM 792 C CA . ASN A 1 98 ? -8.422 2.587 -6.629 1.00 97.38 98 ASN A CA 1
ATOM 793 C C . ASN A 1 98 ? -7.693 3.922 -6.369 1.00 97.38 98 ASN A C 1
ATOM 795 O O . ASN A 1 98 ? -6.527 3.906 -5.969 1.00 97.38 98 ASN A O 1
ATOM 799 N N . PRO A 1 99 ? -8.338 5.081 -6.611 1.00 96.31 99 PRO A N 1
ATOM 800 C CA . PRO A 1 99 ? -7.715 6.388 -6.407 1.00 96.31 99 PRO A CA 1
ATOM 801 C C . PRO A 1 99 ? -7.492 6.726 -4.928 1.00 96.31 99 PRO A C 1
ATOM 803 O O . PRO A 1 99 ? -6.695 7.610 -4.627 1.00 96.31 99 PRO A O 1
ATOM 806 N N . ASP A 1 100 ? -8.172 6.026 -4.022 1.00 97.31 100 ASP A N 1
ATOM 807 C CA . ASP A 1 100 ? -8.087 6.242 -2.583 1.00 97.31 100 ASP A CA 1
ATOM 808 C C . ASP A 1 100 ? -6.930 5.463 -1.948 1.00 97.31 100 ASP A C 1
ATOM 810 O O . ASP A 1 100 ? -6.597 5.699 -0.790 1.00 97.31 100 ASP A O 1
ATOM 814 N N . LYS A 1 101 ? -6.291 4.546 -2.685 1.00 97.75 101 LYS A N 1
ATOM 815 C CA . LYS A 1 101 ? -5.184 3.719 -2.195 1.00 97.75 101 LYS A CA 1
ATOM 816 C C . LYS A 1 101 ? -3.870 4.106 -2.851 1.00 97.75 101 LYS A C 1
ATOM 818 O O . LYS A 1 101 ? -3.766 4.176 -4.075 1.00 97.75 101 LYS A O 1
ATOM 823 N N . THR A 1 102 ? -2.838 4.291 -2.037 1.00 97.00 102 THR A N 1
ATOM 824 C CA . THR A 1 102 ? -1.478 4.569 -2.512 1.00 97.00 102 THR A CA 1
ATOM 825 C C . THR A 1 102 ? -0.470 3.745 -1.723 1.00 97.00 102 THR A C 1
ATOM 827 O O . THR A 1 102 ? -0.627 3.540 -0.523 1.00 97.00 102 THR A O 1
ATOM 830 N N . LEU A 1 103 ? 0.574 3.277 -2.406 1.00 96.44 103 LEU A N 1
ATOM 831 C CA . LEU A 1 103 ? 1.747 2.671 -1.782 1.00 96.44 103 LEU A CA 1
ATOM 832 C C . LEU A 1 103 ? 2.972 3.512 -2.135 1.00 96.44 103 LEU A C 1
ATOM 834 O O . LEU A 1 103 ? 3.262 3.685 -3.314 1.00 96.44 103 LEU A O 1
ATOM 838 N N . ALA A 1 104 ? 3.703 3.995 -1.141 1.00 94.06 104 ALA A N 1
ATOM 839 C CA . ALA A 1 104 ? 5.014 4.602 -1.317 1.00 94.06 104 ALA A CA 1
ATOM 840 C C . ALA A 1 104 ? 6.072 3.736 -0.630 1.00 94.06 104 ALA A C 1
ATOM 842 O O . ALA A 1 104 ? 5.878 3.295 0.501 1.00 94.06 104 ALA A O 1
ATOM 843 N N . LEU A 1 105 ? 7.169 3.468 -1.328 1.00 92.12 105 LEU A N 1
ATOM 844 C CA . LEU A 1 105 ? 8.319 2.753 -0.794 1.00 92.12 105 LEU A CA 1
ATOM 845 C C . LEU A 1 105 ? 9.528 3.677 -0.820 1.00 92.12 105 LEU A C 1
ATOM 847 O O . LEU A 1 105 ? 9.881 4.180 -1.889 1.00 92.12 105 LEU A O 1
ATOM 851 N N . ASP A 1 106 ? 10.153 3.823 0.338 1.00 89.12 106 ASP A N 1
ATOM 852 C CA . ASP A 1 106 ? 11.415 4.529 0.526 1.00 89.12 106 ASP A CA 1
ATOM 853 C C . ASP A 1 106 ? 12.548 3.499 0.516 1.00 89.12 106 ASP A C 1
ATOM 855 O O . ASP A 1 106 ? 12.536 2.516 1.274 1.00 89.12 106 ASP A O 1
ATOM 859 N N . TRP A 1 107 ? 13.491 3.706 -0.398 1.00 85.56 107 TRP A N 1
ATOM 860 C CA . TRP A 1 107 ? 14.626 2.825 -0.617 1.00 85.56 107 TRP A CA 1
ATOM 861 C C . TRP A 1 107 ? 15.917 3.615 -0.558 1.00 85.56 107 TRP A C 1
ATOM 863 O O . TRP A 1 107 ? 16.099 4.585 -1.290 1.00 85.56 107 TRP A O 1
ATOM 873 N N . GLU A 1 108 ? 16.865 3.088 0.197 1.00 83.62 108 GLU A N 1
ATOM 874 C CA . GLU A 1 108 ? 18.223 3.599 0.234 1.00 83.62 108 GLU A CA 1
ATOM 875 C C . GLU A 1 108 ? 19.148 2.653 -0.518 1.00 83.62 108 GLU A C 1
ATOM 877 O O . GLU A 1 108 ? 19.012 1.430 -0.466 1.00 83.62 108 GLU A O 1
ATOM 882 N N . TYR A 1 109 ? 20.064 3.232 -1.283 1.00 81.19 109 TYR A N 1
ATOM 883 C CA . TYR A 1 109 ? 21.099 2.470 -1.957 1.00 81.19 109 TYR A CA 1
ATOM 884 C C . TYR A 1 109 ? 22.350 2.450 -1.082 1.00 81.19 109 TYR A C 1
ATOM 886 O O . TYR A 1 109 ? 22.954 3.496 -0.838 1.00 81.19 109 TYR A O 1
ATOM 894 N N . ASP A 1 110 ? 22.731 1.258 -0.636 1.00 81.44 110 ASP A N 1
ATOM 895 C CA . ASP A 1 110 ? 23.988 1.011 0.054 1.00 81.44 110 ASP A CA 1
ATOM 896 C C . ASP A 1 110 ? 25.100 0.831 -0.988 1.00 81.44 110 ASP A C 1
ATOM 898 O O . ASP A 1 110 ? 25.132 -0.147 -1.741 1.00 81.44 110 ASP A O 1
ATOM 902 N N . PHE A 1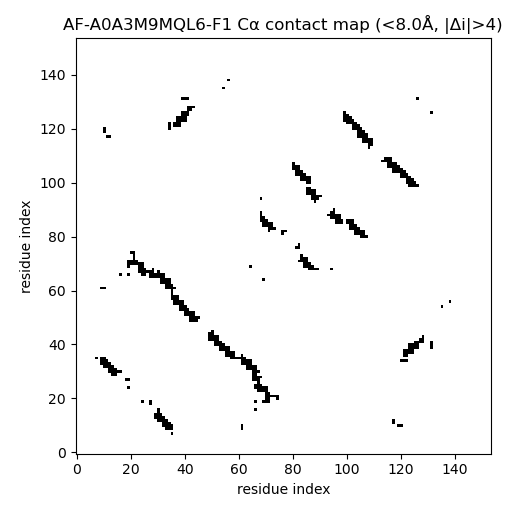 111 ? 25.999 1.816 -1.059 1.00 83.19 111 PHE A N 1
ATOM 903 C CA . PHE A 1 111 ? 27.110 1.830 -2.010 1.00 83.19 111 PHE A CA 1
ATOM 904 C C . PHE A 1 111 ? 28.201 0.811 -1.676 1.00 83.19 111 PHE A C 1
ATOM 906 O O . PHE A 1 111 ? 28.913 0.386 -2.587 1.00 83.19 111 PHE A O 1
ATOM 913 N N . ASP A 1 112 ? 28.359 0.459 -0.399 1.00 86.81 112 ASP A N 1
ATOM 914 C CA . ASP A 1 112 ? 29.404 -0.453 0.057 1.00 86.81 112 ASP A CA 1
ATOM 915 C C . ASP A 1 112 ? 29.002 -1.905 -0.224 1.00 86.81 112 ASP A C 1
ATOM 917 O O . ASP A 1 112 ? 29.838 -2.716 -0.633 1.00 86.81 112 ASP A O 1
ATOM 921 N N . GLU A 1 113 ? 27.717 -2.222 -0.051 1.00 82.25 113 GLU A N 1
ATOM 922 C CA . GLU A 1 113 ? 27.170 -3.558 -0.299 1.00 82.25 113 GLU A CA 1
ATOM 923 C C .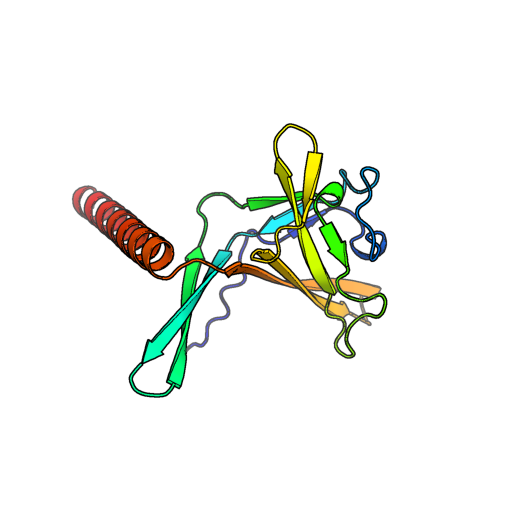 GLU A 1 113 ? 26.618 -3.756 -1.725 1.00 82.25 113 GLU A C 1
ATOM 925 O O . GLU A 1 113 ? 26.365 -4.897 -2.108 1.00 82.25 113 GLU A O 1
ATOM 930 N N . ASP A 1 114 ? 26.478 -2.689 -2.528 1.00 79.50 114 ASP A N 1
ATOM 931 C CA . ASP A 1 114 ? 25.826 -2.700 -3.857 1.00 79.50 114 ASP A CA 1
ATOM 932 C C . ASP A 1 114 ? 24.391 -3.262 -3.779 1.00 79.50 114 ASP A C 1
ATOM 934 O O . ASP A 1 114 ? 23.967 -4.123 -4.557 1.00 79.50 114 ASP A O 1
ATOM 938 N N . LEU A 1 115 ? 23.630 -2.800 -2.778 1.00 78.69 115 LEU A N 1
ATOM 939 C CA . LEU A 1 115 ? 22.280 -3.281 -2.473 1.00 78.69 115 LEU A CA 1
ATOM 940 C C . LEU A 1 115 ? 21.289 -2.132 -2.285 1.00 78.69 115 LEU A C 1
ATOM 942 O O . LEU A 1 115 ? 21.603 -1.080 -1.741 1.00 78.69 115 LEU A O 1
ATOM 946 N N . PHE A 1 116 ? 20.040 -2.364 -2.692 1.00 78.12 116 PHE A N 1
ATOM 947 C CA . PHE A 1 116 ? 18.917 -1.499 -2.330 1.00 78.12 116 PHE A CA 1
ATOM 948 C C . PHE A 1 116 ? 18.259 -2.028 -1.056 1.00 78.12 116 PHE A C 1
ATOM 950 O O . PHE A 1 116 ? 17.760 -3.156 -1.027 1.00 78.12 116 PHE A O 1
ATOM 957 N N . ILE A 1 117 ? 18.228 -1.197 -0.022 1.00 84.06 117 ILE A N 1
ATOM 958 C CA . ILE A 1 117 ? 17.640 -1.486 1.280 1.00 84.06 117 ILE A CA 1
ATOM 959 C C . ILE A 1 117 ? 16.279 -0.796 1.354 1.00 84.06 117 ILE A C 1
ATOM 961 O O . ILE A 1 117 ? 16.154 0.400 1.104 1.00 84.06 117 ILE A O 1
ATOM 965 N N . LEU A 1 118 ? 15.238 -1.564 1.682 1.00 88.44 118 LEU A N 1
ATOM 966 C CA . LEU A 1 118 ? 13.920 -1.004 1.967 1.00 88.44 118 LEU A CA 1
ATOM 967 C C . LEU A 1 118 ? 13.956 -0.350 3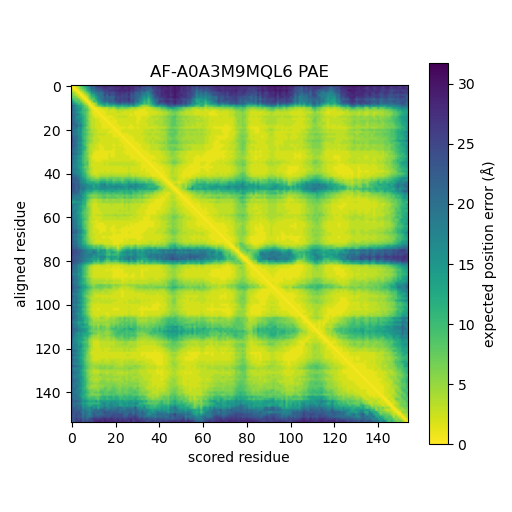.351 1.00 88.44 118 LEU A 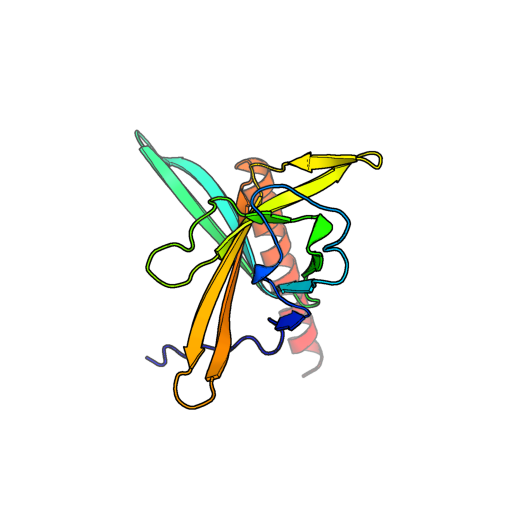C 1
ATOM 969 O O . LEU A 1 118 ? 14.027 -1.058 4.359 1.00 88.44 118 LEU A O 1
ATOM 973 N N . ASN A 1 119 ? 13.849 0.976 3.395 1.00 87.88 119 ASN A N 1
ATOM 974 C CA . ASN A 1 119 ? 13.814 1.732 4.643 1.00 87.88 119 ASN A CA 1
ATOM 975 C C . ASN A 1 119 ? 12.409 1.736 5.243 1.00 87.88 119 ASN A C 1
ATOM 977 O O . ASN A 1 119 ? 12.221 1.418 6.422 1.00 87.88 119 ASN A O 1
ATOM 981 N N . SER A 1 120 ? 11.403 2.053 4.427 1.00 88.00 120 SER A N 1
ATOM 982 C CA . SER A 1 120 ? 10.014 2.097 4.877 1.00 88.00 120 SER A CA 1
ATOM 983 C C . SER A 1 120 ? 9.008 1.838 3.751 1.00 88.00 120 SER A C 1
ATOM 985 O O . SER A 1 120 ? 9.293 2.004 2.564 1.00 88.00 120 SER A O 1
ATOM 987 N N . ALA A 1 121 ? 7.816 1.377 4.138 1.00 91.81 121 ALA A N 1
ATOM 988 C CA . ALA A 1 121 ? 6.687 1.162 3.244 1.00 91.81 121 ALA A CA 1
ATOM 989 C C . ALA A 1 121 ? 5.451 1.871 3.806 1.00 91.81 121 ALA A C 1
ATOM 991 O O . ALA A 1 121 ? 4.897 1.464 4.827 1.00 91.81 121 ALA A O 1
ATOM 992 N N . TYR A 1 122 ? 5.006 2.917 3.119 1.00 92.75 122 TYR A N 1
ATOM 993 C CA . TYR A 1 122 ? 3.835 3.705 3.478 1.00 92.75 122 TYR A CA 1
ATOM 994 C C . TYR A 1 122 ? 2.661 3.298 2.603 1.00 92.75 122 TYR A C 1
ATOM 996 O O . TYR A 1 122 ? 2.616 3.605 1.411 1.00 92.75 122 TYR A O 1
ATOM 1004 N N . TYR A 1 123 ? 1.694 2.604 3.189 1.00 96.56 123 TYR A N 1
ATOM 1005 C CA . TYR A 1 123 ? 0.445 2.284 2.514 1.00 96.56 123 TYR A CA 1
ATOM 1006 C C . TYR A 1 123 ? -0.690 3.088 3.123 1.00 96.56 123 TYR A C 1
ATOM 1008 O O . TYR A 1 123 ? -0.974 2.961 4.316 1.00 96.56 123 TYR A O 1
ATOM 1016 N N . SER A 1 124 ? -1.343 3.897 2.293 1.00 97.12 124 SER A N 1
ATOM 1017 C CA . SER A 1 124 ? -2.407 4.786 2.731 1.00 97.12 124 SER A CA 1
ATOM 1018 C C . SER A 1 124 ? -3.731 4.511 2.032 1.00 97.12 124 SER A C 1
ATOM 1020 O O . SER A 1 124 ? -3.779 4.106 0.866 1.00 97.12 124 SER A O 1
ATOM 1022 N N . VAL A 1 125 ? -4.816 4.724 2.779 1.00 97.88 125 VAL A N 1
ATOM 1023 C CA . VAL A 1 125 ? -6.197 4.577 2.314 1.00 97.88 125 VAL A CA 1
ATOM 1024 C C . VAL A 1 125 ? -6.989 5.822 2.698 1.00 97.88 125 VAL A C 1
ATOM 1026 O O . VAL A 1 125 ? -7.244 6.072 3.877 1.00 97.88 125 VAL A O 1
ATOM 1029 N N . ALA A 1 126 ? -7.402 6.606 1.709 1.00 97.12 126 ALA A N 1
ATOM 1030 C CA . ALA A 1 126 ? -8.328 7.708 1.902 1.00 97.12 126 ALA A CA 1
ATOM 1031 C C . ALA A 1 126 ? -9.747 7.171 2.130 1.00 97.12 126 ALA A C 1
ATOM 1033 O O . ALA A 1 126 ? -10.223 6.293 1.418 1.00 97.12 126 ALA A O 1
ATOM 1034 N N . LEU A 1 127 ? -10.426 7.700 3.145 1.00 96.31 127 LEU A N 1
ATOM 1035 C CA . LEU A 1 127 ? -11.773 7.295 3.520 1.00 96.31 127 LEU A CA 1
ATOM 1036 C C . LEU A 1 127 ? -12.697 8.511 3.669 1.00 96.31 127 LEU A C 1
ATOM 1038 O O . LEU A 1 127 ? -12.286 9.569 4.180 1.00 96.31 127 LEU A O 1
ATOM 1042 N N . PRO A 1 128 ? -13.988 8.354 3.330 1.00 94.62 128 PRO A N 1
ATOM 1043 C CA . PRO A 1 128 ? -15.024 9.279 3.756 1.00 94.62 128 PRO A CA 1
ATOM 1044 C C . PRO A 1 128 ? -15.029 9.443 5.279 1.00 94.62 128 PRO A C 1
ATOM 1046 O O . PRO A 1 128 ? -14.742 8.520 6.041 1.00 94.62 128 PRO A O 1
ATOM 1049 N N . ASN A 1 129 ? -15.403 10.634 5.743 1.00 92.25 129 ASN A N 1
ATOM 1050 C CA . ASN A 1 129 ? -15.344 10.991 7.162 1.00 92.25 129 ASN A CA 1
ATOM 1051 C C . ASN A 1 129 ? -16.133 10.024 8.069 1.00 92.25 129 ASN A C 1
ATOM 1053 O O . ASN A 1 129 ? -15.704 9.722 9.182 1.00 92.25 129 ASN A O 1
ATOM 1057 N N . GLU A 1 130 ? -17.290 9.552 7.605 1.00 92.81 130 GLU A N 1
ATOM 1058 C CA . GLU A 1 130 ? -18.127 8.624 8.371 1.00 92.81 130 GLU A CA 1
ATOM 1059 C C . GLU A 1 130 ? -17.450 7.262 8.544 1.00 92.81 130 GLU A C 1
ATOM 1061 O O . GLU A 1 130 ? -17.353 6.774 9.671 1.00 92.81 130 GLU A O 1
ATOM 1066 N N . GLU A 1 131 ? -16.906 6.700 7.463 1.00 94.88 131 GLU A N 1
ATOM 1067 C CA . GLU A 1 131 ? -16.173 5.429 7.480 1.00 94.88 131 GLU A CA 1
ATOM 1068 C C . GLU A 1 131 ? -14.909 5.521 8.333 1.00 94.88 131 GLU A C 1
ATOM 1070 O O . GLU A 1 131 ? -14.670 4.661 9.180 1.00 94.88 131 GLU A O 1
ATOM 1075 N N . TYR A 1 132 ? -14.153 6.616 8.202 1.00 95.06 132 TYR A N 1
ATOM 1076 C CA . TYR A 1 132 ? -12.975 6.865 9.028 1.00 95.06 132 TYR A CA 1
ATOM 1077 C C . TYR A 1 132 ? -13.324 6.830 10.522 1.00 95.06 132 TYR A C 1
ATOM 1079 O O . TYR A 1 132 ? -12.655 6.161 11.307 1.00 95.06 132 TYR A O 1
ATOM 1087 N N . LYS A 1 133 ? -14.378 7.546 10.945 1.00 93.38 133 LYS A N 1
ATOM 1088 C CA . LYS A 1 133 ? -14.778 7.603 12.365 1.00 93.38 133 LYS A CA 1
ATOM 1089 C C . LYS A 1 133 ? -15.192 6.234 12.893 1.00 93.38 133 LYS A C 1
ATOM 1091 O O . LYS A 1 133 ? -14.889 5.900 14.042 1.00 93.38 133 LYS A O 1
ATOM 1096 N N . GLN A 1 134 ? -15.908 5.463 12.077 1.00 94.44 134 GLN A N 1
ATOM 1097 C CA . GLN A 1 134 ? -16.323 4.109 12.430 1.00 94.44 134 GLN A CA 1
ATOM 1098 C C . GLN A 1 134 ? -15.107 3.195 12.600 1.00 94.44 134 GLN A C 1
ATOM 1100 O O . GLN A 1 134 ? -14.999 2.528 13.633 1.00 94.44 134 GLN A O 1
ATOM 1105 N N . LEU A 1 135 ? -14.166 3.234 11.652 1.00 94.19 135 LEU A N 1
ATOM 1106 C CA . LEU A 1 135 ? -12.933 2.451 11.683 1.00 94.19 135 LEU A CA 1
ATOM 1107 C C . LEU A 1 135 ? -12.073 2.795 12.902 1.00 94.19 135 LEU A C 1
ATOM 1109 O O . LEU A 1 135 ? -11.702 1.905 13.667 1.00 94.19 135 LEU A O 1
ATOM 1113 N N . GLU A 1 136 ? -11.817 4.081 13.136 1.00 92.38 136 GLU A N 1
ATOM 1114 C CA . GLU A 1 136 ? -11.033 4.560 14.278 1.00 92.38 136 GLU A CA 1
ATOM 1115 C C . GLU A 1 136 ? -11.645 4.084 15.607 1.00 92.38 136 GLU A C 1
ATOM 1117 O O . GLU A 1 136 ? -10.966 3.495 16.455 1.00 92.38 136 GLU A O 1
ATOM 1122 N N . THR A 1 137 ? -12.963 4.248 15.758 1.00 93.06 137 THR A N 1
ATOM 1123 C CA . THR A 1 137 ? -13.700 3.800 16.948 1.00 93.06 137 THR A CA 1
ATOM 1124 C C . THR A 1 137 ? -13.606 2.285 17.132 1.00 93.06 137 THR A C 1
ATOM 1126 O O . THR A 1 137 ? -13.421 1.801 18.254 1.00 93.06 137 THR A O 1
ATOM 1129 N N . GLN A 1 138 ? -13.747 1.513 16.052 1.00 93.50 138 GLN A N 1
ATOM 1130 C CA . GLN A 1 138 ? -13.649 0.057 16.092 1.00 93.50 138 GLN A CA 1
ATOM 1131 C C . GLN A 1 138 ? -12.250 -0.388 16.537 1.00 93.50 138 GLN A C 1
ATOM 1133 O O . GLN A 1 138 ? -12.126 -1.180 17.476 1.00 93.50 138 GLN A O 1
ATOM 1138 N N . LYS A 1 139 ? -11.194 0.168 15.938 1.00 90.88 139 LYS A N 1
ATOM 1139 C CA . LYS A 1 139 ? -9.802 -0.192 16.240 1.00 90.88 139 LYS A CA 1
ATOM 1140 C C . LYS A 1 139 ? -9.404 0.162 17.671 1.00 90.88 139 LYS A C 1
ATOM 1142 O O . LYS A 1 139 ? -8.755 -0.635 18.352 1.00 90.88 139 LYS A O 1
ATOM 1147 N N . GLN A 1 140 ? -9.857 1.302 18.191 1.00 88.75 140 GLN A N 1
ATOM 1148 C CA . GLN A 1 140 ? -9.646 1.664 19.598 1.00 88.75 140 GLN A CA 1
ATOM 1149 C C . GLN A 1 140 ? -10.351 0.693 20.565 1.00 88.75 140 GLN A C 1
ATOM 1151 O O . GLN A 1 140 ? -9.785 0.301 21.595 1.00 88.75 140 GLN A O 1
ATOM 1156 N N . LYS A 1 141 ? -11.566 0.235 20.230 1.00 90.44 141 LYS A N 1
ATOM 1157 C CA . LYS A 1 141 ? -12.278 -0.791 21.013 1.00 90.44 141 LYS A CA 1
ATOM 1158 C C . LYS A 1 141 ? -11.544 -2.133 20.992 1.00 90.44 141 LYS A C 1
ATOM 1160 O O . LYS A 1 141 ? -11.385 -2.750 22.043 1.00 90.44 141 LYS A O 1
ATOM 1165 N N . GLU A 1 142 ? -11.049 -2.571 19.839 1.00 87.94 142 GLU A N 1
ATOM 1166 C CA . GLU A 1 142 ? -10.269 -3.809 19.715 1.00 87.94 142 GLU A CA 1
ATOM 1167 C C . GLU A 1 142 ? -8.986 -3.763 20.559 1.00 87.94 142 GLU A C 1
ATOM 1169 O O . GLU A 1 142 ? -8.717 -4.695 21.326 1.00 87.94 142 GLU A O 1
ATOM 1174 N N . LYS A 1 143 ? -8.2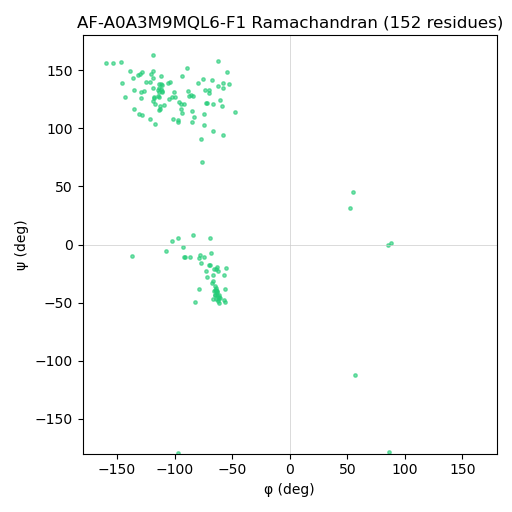39 -2.650 20.498 1.00 83.94 143 LYS A N 1
ATOM 1175 C CA . LYS A 1 143 ? -7.028 -2.431 21.307 1.00 83.94 143 LYS A CA 1
ATOM 1176 C C . LYS A 1 143 ? -7.339 -2.449 22.811 1.00 83.94 143 LYS A C 1
ATOM 1178 O O . LYS A 1 143 ? -6.657 -3.134 23.576 1.00 83.94 143 LYS A O 1
ATOM 1183 N N . SER A 1 144 ? -8.403 -1.771 23.250 1.00 83.69 144 SER A N 1
ATOM 1184 C CA . SER A 1 144 ? -8.783 -1.755 24.674 1.00 83.69 144 SER A CA 1
ATOM 1185 C C . SER A 1 144 ? -9.229 -3.132 25.191 1.00 83.69 144 SER A C 1
ATOM 1187 O O . SER A 1 144 ? -8.818 -3.540 26.281 1.00 83.69 144 SER A O 1
ATOM 1189 N N . MET A 1 145 ? -9.982 -3.903 24.396 1.00 82.69 145 MET A N 1
ATOM 1190 C CA . MET A 1 145 ? -10.378 -5.272 24.746 1.00 82.69 145 MET A CA 1
ATOM 1191 C C . MET A 1 145 ? -9.185 -6.230 24.853 1.00 82.69 145 MET A C 1
ATOM 1193 O O . MET A 1 145 ? -9.153 -7.062 25.767 1.00 82.69 145 MET A O 1
ATOM 1197 N N . LYS A 1 146 ? -8.196 -6.123 23.955 1.00 80.62 146 LYS A N 1
ATOM 1198 C CA . LYS A 1 146 ? -6.957 -6.920 24.020 1.00 80.62 146 LYS A CA 1
ATOM 1199 C C . LYS A 1 146 ? -6.173 -6.623 25.300 1.00 80.62 146 LYS A C 1
ATOM 1201 O O . LYS A 1 146 ? -5.835 -7.551 26.036 1.00 80.62 146 LYS A O 1
ATOM 1206 N N . ASN A 1 147 ? -6.000 -5.344 25.635 1.00 75.88 147 ASN A N 1
ATOM 1207 C CA . ASN A 1 147 ? -5.298 -4.919 26.850 1.00 75.88 147 ASN A CA 1
ATOM 1208 C C . ASN A 1 147 ? -6.016 -5.368 28.136 1.00 75.88 147 ASN A C 1
ATOM 1210 O O . ASN A 1 147 ? -5.373 -5.790 29.099 1.00 75.88 147 ASN A O 1
ATOM 1214 N N . TRP A 1 148 ? -7.353 -5.342 28.153 1.00 70.75 148 TRP A N 1
ATOM 1215 C CA . TRP A 1 148 ? -8.151 -5.850 29.274 1.00 70.75 148 TRP A CA 1
ATOM 1216 C C . TRP A 1 148 ? -8.007 -7.367 29.472 1.00 70.75 148 TRP A C 1
ATOM 1218 O O . TRP A 1 148 ? -7.842 -7.835 30.601 1.00 70.75 148 TRP A O 1
ATOM 1228 N N . LYS A 1 149 ? -8.033 -8.154 28.386 1.00 69.44 149 LYS A N 1
ATOM 1229 C CA . LYS A 1 149 ? -7.823 -9.612 28.450 1.00 69.44 149 LYS A CA 1
ATOM 1230 C C . LYS A 1 149 ? -6.406 -9.975 28.904 1.00 69.44 149 LYS A C 1
ATOM 1232 O O . LYS A 1 149 ? -6.259 -10.945 29.643 1.00 69.44 149 LYS A O 1
ATOM 1237 N N . GLY A 1 150 ? -5.397 -9.191 28.515 1.00 65.69 150 GLY A N 1
ATOM 1238 C CA . GLY A 1 150 ? -4.023 -9.341 29.005 1.00 65.69 150 GLY A CA 1
ATOM 1239 C C . GLY A 1 150 ? -3.907 -9.105 30.515 1.00 65.69 150 GLY A C 1
ATOM 1240 O O . GLY A 1 150 ? -3.272 -9.888 31.210 1.00 65.69 150 GLY A O 1
ATOM 1241 N N . ARG A 1 151 ? -4.613 -8.095 31.044 1.00 59.00 151 ARG A N 1
ATOM 1242 C CA . ARG A 1 151 ? -4.640 -7.775 32.484 1.00 59.00 151 ARG A CA 1
ATOM 1243 C C . ARG A 1 151 ? -5.316 -8.825 33.368 1.00 59.00 151 ARG A C 1
ATOM 1245 O O . ARG A 1 151 ? -4.916 -8.969 34.511 1.00 59.00 151 ARG A O 1
ATOM 1252 N N . LYS A 1 152 ? -6.326 -9.552 32.877 1.00 56.53 152 LYS A N 1
ATOM 1253 C CA . LYS A 1 152 ? -7.001 -10.616 33.656 1.00 56.53 152 LYS A CA 1
ATOM 1254 C C . LYS A 1 152 ? -6.229 -11.938 33.723 1.00 56.53 152 LYS A C 1
ATOM 1256 O O . LYS A 1 152 ? -6.639 -12.830 34.456 1.00 56.53 152 LYS A O 1
ATOM 1261 N N . ARG A 1 153 ? -5.180 -12.094 32.913 1.00 51.47 153 ARG A N 1
ATOM 1262 C CA . ARG A 1 153 ? -4.324 -13.290 32.881 1.00 51.47 153 ARG A CA 1
ATOM 1263 C C . ARG A 1 153 ? -2.983 -13.088 33.602 1.00 51.47 153 ARG A C 1
ATOM 1265 O O . ARG A 1 153 ? -2.168 -14.004 33.563 1.00 51.47 153 ARG A O 1
ATOM 1272 N N . SER A 1 154 ? -2.768 -11.917 34.208 1.00 46.53 154 SER A N 1
ATOM 1273 C CA . SER A 1 154 ? -1.590 -11.582 35.017 1.00 46.53 154 SER A CA 1
ATOM 1274 C C . SER A 1 154 ? -1.886 -11.678 36.505 1.00 46.53 154 SER A C 1
ATOM 1276 O O . SER A 1 154 ? -3.065 -11.508 36.884 1.00 46.53 154 SER A O 1
#

pLDDT: mean 86.1, std 15.7, range [29.52, 98.12]